Protein AF-A0A453EXL8-F1 (afdb_monomer_lite)

InterPro domains:
  IPR012337 Ribonuclease H-like superfamily [SSF53098] (1-43)
  IPR036397 Ribonuclease H superfamily [G3DSA:3.30.420.10] (1-44)

Organism: Aegilops tauschii subsp. strangulata (NCBI:txid200361)

Structure (mmCIF, N/CA/C/O backbone):
data_AF-A0A453EXL8-F1
#
_entry.id   AF-A0A453EXL8-F1
#
loop_
_atom_site.group_PDB
_atom_site.id
_atom_site.type_symbol
_atom_site.label_atom_id
_atom_site.label_alt_id
_atom_site.label_comp_id
_atom_site.label_asym_id
_atom_site.label_entity_id
_atom_site.label_seq_id
_atom_site.pdbx_PDB_ins_code
_atom_site.Cartn_x
_atom_site.Cartn_y
_atom_site.Cartn_z
_atom_site.occupancy
_atom_site.B_iso_or_equiv
_atom_site.auth_seq_id
_atom_site.auth_comp_id
_atom_site.auth_asym_id
_atom_site.auth_atom_id
_atom_site.pdbx_PDB_model_num
ATOM 1 N N . ILE A 1 1 ? -3.129 -2.169 -3.201 1.00 86.00 1 ILE A N 1
ATOM 2 C CA . ILE A 1 1 ? -4.152 -1.588 -2.291 1.00 86.00 1 ILE A CA 1
ATOM 3 C C . ILE A 1 1 ? -5.327 -2.550 -2.235 1.00 86.00 1 ILE A C 1
ATOM 5 O O . ILE A 1 1 ? -5.708 -3.055 -3.283 1.00 86.00 1 ILE A O 1
ATOM 9 N N . ALA A 1 2 ? -5.869 -2.839 -1.055 1.00 88.94 2 ALA A N 1
ATOM 10 C CA . ALA A 1 2 ? -6.995 -3.756 -0.909 1.00 88.94 2 ALA A CA 1
ATOM 11 C C . ALA A 1 2 ? -8.162 -3.074 -0.187 1.00 88.94 2 ALA A C 1
ATOM 13 O O . ALA A 1 2 ? -7.960 -2.373 0.803 1.00 88.94 2 ALA A O 1
ATOM 14 N N . PHE A 1 3 ? -9.360 -3.315 -0.702 1.00 86.56 3 PHE A N 1
ATOM 15 C CA . PHE A 1 3 ? -10.655 -2.984 -0.122 1.00 86.56 3 PHE A CA 1
ATOM 16 C C . PHE A 1 3 ? -11.406 -4.294 0.170 1.00 86.56 3 PHE A C 1
ATOM 18 O O . PHE A 1 3 ? -10.993 -5.348 -0.320 1.00 86.56 3 PHE A O 1
ATOM 25 N N . PRO A 1 4 ? -12.490 -4.272 0.965 1.00 90.75 4 PRO A N 1
ATOM 26 C CA . PRO A 1 4 ? -13.221 -5.492 1.321 1.00 90.75 4 PRO A CA 1
ATOM 27 C C . PRO A 1 4 ? -13.711 -6.323 0.124 1.00 90.75 4 PRO A C 1
A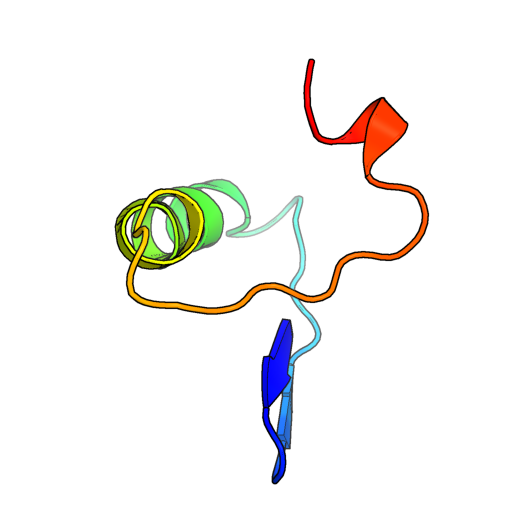TOM 29 O O . PRO A 1 4 ? -13.871 -7.533 0.242 1.00 90.75 4 PRO A O 1
ATOM 32 N N . ASP A 1 5 ? -13.945 -5.679 -1.016 1.00 94.50 5 ASP A N 1
ATOM 33 C CA . ASP A 1 5 ? -14.518 -6.241 -2.238 1.00 94.50 5 ASP A CA 1
ATOM 34 C C . ASP A 1 5 ? -13.525 -6.338 -3.409 1.00 94.50 5 ASP A C 1
ATOM 36 O O . ASP A 1 5 ? -13.826 -6.991 -4.409 1.00 94.50 5 ASP A O 1
ATOM 40 N N . ALA A 1 6 ? -12.344 -5.719 -3.306 1.00 92.50 6 ALA A N 1
ATOM 41 C CA . ALA A 1 6 ? -11.411 -5.618 -4.424 1.00 92.50 6 ALA A CA 1
ATOM 42 C C . ALA A 1 6 ? -9.942 -5.512 -3.999 1.00 92.50 6 ALA A C 1
ATOM 44 O O . ALA A 1 6 ? -9.589 -4.866 -3.012 1.00 92.50 6 ALA A O 1
ATOM 45 N N . VAL A 1 7 ? -9.055 -6.088 -4.815 1.00 91.31 7 VAL A N 1
ATOM 46 C CA . VAL A 1 7 ? -7.600 -5.956 -4.672 1.00 91.31 7 VAL A CA 1
ATOM 47 C C . VAL A 1 7 ? -7.024 -5.332 -5.937 1.00 91.31 7 VAL A C 1
ATOM 49 O O . VAL A 1 7 ? -7.214 -5.839 -7.038 1.00 91.31 7 VAL A O 1
ATOM 52 N N . TYR A 1 8 ? -6.283 -4.244 -5.755 1.00 86.19 8 TYR A N 1
ATOM 53 C CA . TYR A 1 8 ? -5.616 -3.493 -6.810 1.00 86.19 8 TYR A CA 1
ATOM 54 C C . TYR A 1 8 ? -4.106 -3.710 -6.719 1.00 86.19 8 TYR A C 1
ATOM 56 O O . TYR A 1 8 ? -3.478 -3.351 -5.711 1.00 86.19 8 TYR A O 1
ATOM 64 N N . LEU A 1 9 ? -3.528 -4.277 -7.777 1.00 85.81 9 LEU A N 1
ATOM 65 C CA . LEU A 1 9 ? -2.084 -4.302 -7.998 1.00 85.81 9 LEU A CA 1
ATOM 66 C C . LEU A 1 9 ? -1.692 -3.013 -8.711 1.00 85.81 9 LEU A C 1
ATOM 68 O O . LEU A 1 9 ? -2.345 -2.621 -9.675 1.00 85.81 9 LEU A O 1
ATOM 72 N N . VAL A 1 10 ? -0.652 -2.353 -8.216 1.00 81.81 10 VAL A N 1
ATOM 73 C CA . VAL A 1 10 ? -0.177 -1.094 -8.784 1.00 81.81 10 VAL A CA 1
ATOM 74 C C . VAL A 1 10 ? 1.293 -1.231 -9.126 1.00 81.81 10 VAL A C 1
ATOM 76 O O . VAL A 1 10 ? 2.071 -1.715 -8.302 1.00 81.81 10 VAL A O 1
ATOM 79 N N . ASP A 1 11 ? 1.655 -0.786 -10.325 1.00 84.50 11 ASP A N 1
ATOM 80 C CA . 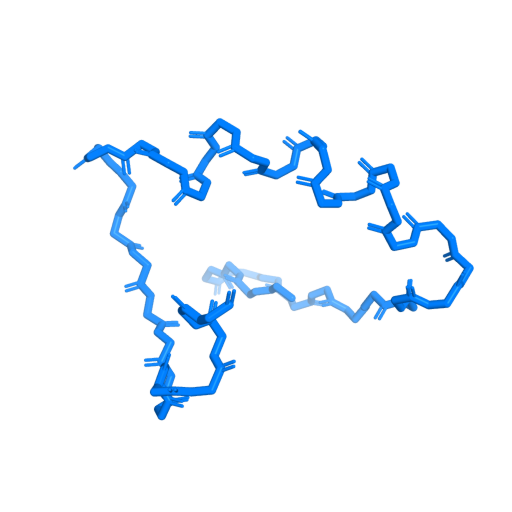ASP A 1 11 ? 3.045 -0.605 -10.713 1.00 84.50 11 ASP A CA 1
ATOM 81 C C . ASP A 1 11 ? 3.584 0.684 -10.074 1.00 84.50 11 ASP A C 1
ATOM 83 O O . ASP A 1 11 ? 3.115 1.791 -10.338 1.00 84.50 11 ASP A O 1
ATOM 87 N N . ALA A 1 12 ? 4.544 0.537 -9.163 1.00 79.56 12 ALA A N 1
ATOM 88 C CA . ALA A 1 12 ? 5.154 1.671 -8.476 1.00 79.56 12 ALA A CA 1
ATOM 89 C C . ALA A 1 12 ? 6.204 2.404 -9.337 1.00 79.56 12 ALA A C 1
ATOM 91 O O . ALA A 1 12 ? 6.624 3.503 -8.977 1.00 79.56 12 ALA A O 1
ATOM 92 N N . ILE A 1 13 ? 6.634 1.810 -10.453 1.00 83.62 13 ILE A N 1
ATOM 93 C CA . ILE A 1 13 ? 7.618 2.368 -11.384 1.00 83.62 13 ILE A CA 1
ATOM 94 C C . ILE A 1 13 ? 6.893 3.200 -12.442 1.00 83.62 13 ILE A C 1
ATOM 96 O O . ILE A 1 13 ? 7.234 4.363 -12.660 1.00 83.62 13 ILE A O 1
ATOM 100 N N . GLU A 1 14 ? 5.856 2.634 -13.054 1.00 83.75 14 GLU A N 1
ATOM 101 C CA . GLU A 1 14 ? 5.040 3.316 -14.056 1.00 83.75 14 GLU A CA 1
ATOM 102 C C . GLU A 1 14 ? 3.731 3.816 -13.423 1.00 83.75 14 GLU A C 1
ATOM 104 O O . GLU A 1 14 ? 2.816 3.051 -13.143 1.00 83.75 14 GLU A O 1
ATOM 109 N N . GLY A 1 15 ? 3.648 5.122 -13.140 1.00 75.81 15 GLY A N 1
ATOM 110 C CA . GLY A 1 15 ? 2.460 5.742 -12.527 1.00 75.81 15 GLY A CA 1
ATOM 111 C C . GLY A 1 15 ? 2.432 5.734 -10.992 1.00 75.81 15 GLY A C 1
ATOM 112 O O . GLY A 1 15 ? 1.557 6.358 -10.389 1.00 75.81 15 GLY A O 1
ATOM 113 N N . GLY A 1 16 ? 3.428 5.128 -10.336 1.00 79.12 16 GLY A N 1
ATOM 114 C CA . GLY A 1 16 ? 3.521 5.087 -8.873 1.00 79.12 16 GLY A CA 1
ATOM 115 C C . GLY A 1 16 ? 3.502 6.464 -8.209 1.00 79.12 16 GLY A C 1
ATOM 116 O O . GLY A 1 16 ? 2.833 6.645 -7.196 1.00 79.12 16 GLY A O 1
ATOM 117 N N . LYS A 1 17 ?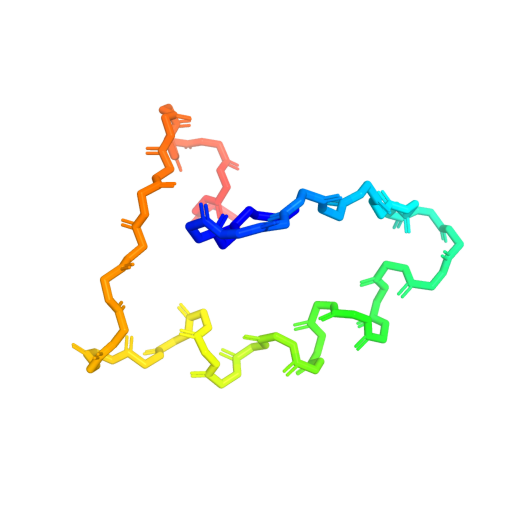 4.157 7.471 -8.803 1.00 83.62 17 LYS A N 1
ATOM 118 C CA . LYS A 1 17 ? 4.163 8.842 -8.262 1.00 83.62 17 LYS A CA 1
ATOM 119 C C . LYS A 1 17 ? 2.768 9.470 -8.249 1.00 83.62 17 LYS A C 1
ATOM 121 O O . LYS A 1 17 ? 2.375 10.058 -7.246 1.00 83.62 17 LYS A O 1
ATOM 126 N N . GLU A 1 18 ? 2.026 9.344 -9.346 1.00 86.31 18 GLU A N 1
ATOM 127 C CA . GLU A 1 18 ? 0.666 9.884 -9.447 1.00 86.31 18 GLU A CA 1
ATOM 128 C C . GLU A 1 18 ? -0.274 9.175 -8.473 1.00 86.31 18 GLU A C 1
ATOM 130 O O . GLU A 1 18 ? -1.078 9.823 -7.804 1.00 86.31 18 GLU A O 1
ATOM 135 N N . LEU A 1 19 ? -0.123 7.857 -8.323 1.00 83.88 19 LEU A N 1
ATOM 136 C CA . LEU A 1 19 ? -0.917 7.082 -7.381 1.00 83.88 19 LEU A CA 1
ATOM 137 C C . LEU A 1 19 ? -0.589 7.417 -5.920 1.00 83.88 19 LEU A C 1
ATOM 139 O O . LEU A 1 19 ? -1.506 7.526 -5.108 1.00 83.88 19 LEU A O 1
ATOM 143 N N . VAL A 1 20 ? 0.688 7.604 -5.577 1.00 83.12 20 VAL A N 1
ATOM 144 C CA . VAL A 1 20 ? 1.105 8.017 -4.229 1.00 83.12 20 VAL A CA 1
ATOM 145 C C . VAL A 1 20 ? 0.525 9.388 -3.893 1.00 83.12 20 VAL A C 1
ATOM 147 O O . VAL A 1 20 ? -0.080 9.529 -2.834 1.00 83.12 20 VAL A O 1
ATOM 150 N N . GLU A 1 21 ? 0.617 10.369 -4.795 1.00 87.19 21 GLU A N 1
ATOM 151 C CA . GLU A 1 21 ? 0.021 11.697 -4.587 1.00 87.19 21 GLU A CA 1
ATOM 152 C C . GLU A 1 21 ? -1.512 11.632 -4.481 1.00 87.19 21 GLU A C 1
ATOM 154 O O . GLU A 1 21 ? -2.096 12.256 -3.596 1.00 87.19 21 GLU A O 1
ATOM 159 N N . ALA A 1 22 ? -2.177 10.822 -5.310 1.00 86.75 22 ALA A N 1
ATOM 160 C CA . ALA A 1 22 ? -3.627 10.635 -5.238 1.00 86.75 22 ALA A CA 1
ATOM 161 C C . ALA A 1 22 ? -4.068 9.940 -3.937 1.00 86.75 22 ALA A C 1
ATOM 163 O O . ALA A 1 22 ? -5.114 10.267 -3.375 1.00 86.75 22 ALA A O 1
ATOM 164 N N . CYS A 1 23 ? -3.268 8.996 -3.435 1.00 86.19 23 CYS A N 1
ATOM 165 C CA . CYS A 1 23 ? -3.543 8.287 -2.188 1.00 86.19 23 CYS A CA 1
ATOM 166 C C . CYS A 1 23 ? -3.104 9.072 -0.947 1.00 86.19 23 CYS A C 1
ATOM 168 O O . CYS A 1 23 ? -3.568 8.754 0.147 1.00 86.19 23 CYS A O 1
ATOM 170 N N . LYS A 1 24 ? -2.253 10.095 -1.082 1.00 87.88 24 LYS A N 1
ATOM 171 C CA . LYS A 1 24 ? -1.670 10.856 0.031 1.00 87.88 24 LYS A CA 1
ATOM 172 C C . LYS A 1 24 ? -2.701 11.387 1.035 1.00 87.88 24 LYS A C 1
ATOM 174 O O . LYS A 1 24 ? -2.519 11.135 2.225 1.00 87.88 24 LYS A O 1
ATOM 179 N N . PRO A 1 25 ? -3.837 11.989 0.626 1.00 90.56 25 PRO A N 1
ATOM 180 C CA . PRO A 1 25 ? -4.857 12.432 1.577 1.00 90.56 25 PRO A CA 1
ATOM 181 C C . PRO A 1 25 ? -5.430 11.274 2.397 1.00 90.56 25 PRO A C 1
ATOM 183 O O . PRO A 1 25 ? -5.653 11.403 3.599 1.00 90.56 25 PRO A O 1
ATOM 186 N N . ALA A 1 26 ? -5.638 10.115 1.768 1.00 87.50 26 ALA A N 1
ATOM 187 C CA . ALA A 1 26 ? -6.086 8.921 2.469 1.00 87.50 26 ALA A CA 1
ATOM 188 C C . ALA A 1 26 ? -4.983 8.386 3.393 1.00 87.50 26 ALA A C 1
ATOM 190 O O . ALA A 1 26 ? -5.280 8.071 4.541 1.00 87.50 26 ALA A O 1
ATOM 191 N N . LEU A 1 27 ? -3.724 8.354 2.934 1.00 85.19 27 LEU A N 1
ATOM 192 C CA . LEU A 1 27 ? -2.522 7.909 3.658 1.00 85.19 27 LEU A CA 1
ATOM 193 C C . LEU A 1 27 ? -2.122 8.806 4.838 1.00 85.19 27 LEU A C 1
ATOM 195 O O . LEU A 1 27 ? -1.551 8.297 5.798 1.00 85.19 27 LEU A O 1
ATOM 199 N N . GLU A 1 28 ? -2.531 10.070 4.860 1.00 89.19 28 GLU A N 1
ATOM 200 C CA . GLU A 1 28 ? -2.294 11.004 5.974 1.00 89.19 28 GLU A CA 1
ATOM 201 C C . GLU A 1 28 ? -3.543 11.227 6.847 1.00 89.19 28 GLU A C 1
ATOM 203 O O . GLU A 1 28 ? -3.447 11.715 7.970 1.00 89.19 28 GLU A O 1
ATOM 208 N N . SER A 1 29 ? -4.731 10.828 6.377 1.00 90.75 29 SER A N 1
ATOM 209 C CA . SER A 1 29 ? -5.973 10.981 7.141 1.00 90.75 29 SER A CA 1
ATOM 210 C C . SER A 1 29 ? -5.993 10.135 8.418 1.00 90.75 29 SER A C 1
ATOM 212 O O . SER A 1 29 ? -5.747 8.926 8.385 1.00 90.75 29 SER A O 1
ATOM 214 N N . ASN A 1 30 ? -6.401 10.769 9.521 1.00 91.19 30 ASN A N 1
ATOM 215 C CA . ASN A 1 30 ? -6.689 10.123 10.807 1.00 91.19 30 ASN A CA 1
ATOM 216 C C . ASN A 1 30 ? -8.050 9.403 10.833 1.00 91.19 30 ASN A C 1
ATOM 218 O O . ASN A 1 30 ? -8.326 8.644 11.756 1.00 91.19 30 ASN A O 1
ATOM 222 N N . HIS A 1 31 ? -8.907 9.641 9.836 1.00 90.19 3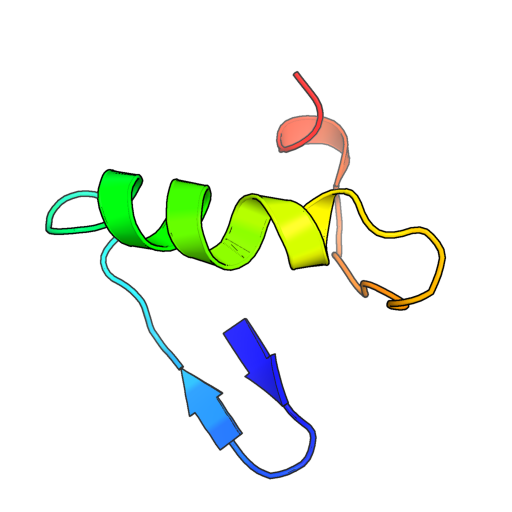1 HIS A N 1
ATOM 223 C CA . HIS A 1 31 ? -10.245 9.044 9.744 1.00 90.19 31 HIS A CA 1
ATOM 224 C C . HIS A 1 31 ? -10.258 7.736 8.939 1.00 90.19 31 HIS A C 1
ATOM 226 O O . HIS A 1 31 ? -11.293 7.084 8.841 1.00 90.19 31 HIS A O 1
ATOM 232 N N . VAL A 1 32 ? -9.121 7.359 8.344 1.00 87.62 32 VAL A N 1
ATOM 233 C CA . VAL A 1 32 ? -8.965 6.133 7.555 1.00 87.62 32 VAL A CA 1
ATOM 234 C C . VAL A 1 32 ? -8.029 5.187 8.299 1.00 87.62 32 VAL A C 1
ATOM 236 O O . VAL A 1 32 ? -6.832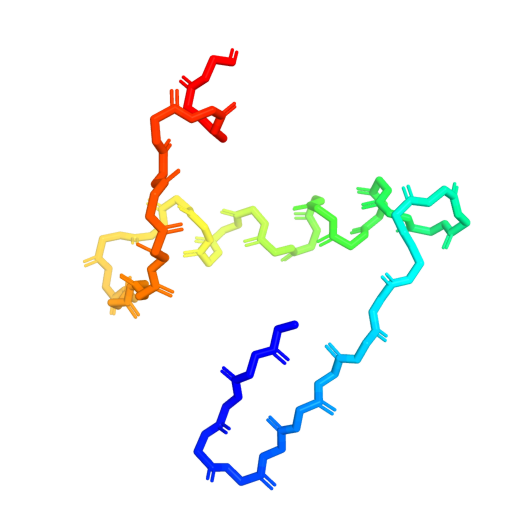 5.452 8.421 1.00 87.62 32 VAL A O 1
ATOM 239 N N . THR A 1 33 ? -8.564 4.063 8.777 1.00 86.38 33 THR A N 1
ATOM 240 C CA . THR A 1 33 ? -7.756 2.998 9.382 1.00 86.38 33 THR A CA 1
ATOM 241 C C . THR A 1 33 ? -6.976 2.268 8.296 1.00 86.38 33 THR A C 1
ATOM 243 O O . THR A 1 33 ? -7.560 1.632 7.420 1.00 86.38 33 THR A O 1
ATOM 246 N N . LYS A 1 34 ? -5.647 2.346 8.364 1.00 86.25 34 LYS A N 1
ATOM 247 C CA . LYS A 1 34 ? -4.744 1.616 7.469 1.00 86.25 34 LYS A CA 1
ATOM 248 C C . LYS A 1 34 ? -4.228 0.382 8.176 1.00 86.25 34 LYS A C 1
ATOM 250 O O . LYS A 1 34 ? -3.797 0.459 9.323 1.00 86.25 34 LYS A O 1
ATOM 255 N N . V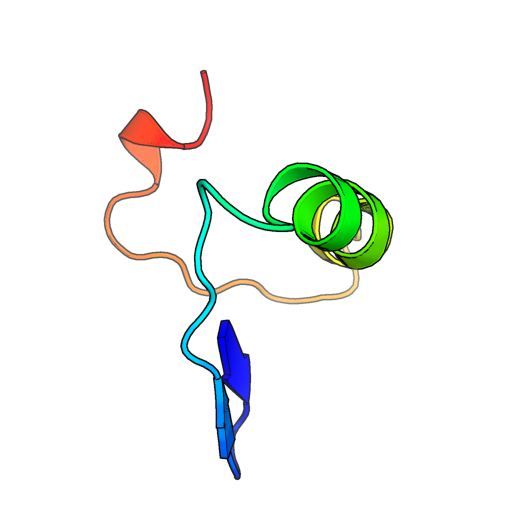AL A 1 35 ? -4.236 -0.736 7.466 1.00 85.44 35 VAL A N 1
ATOM 256 C CA . VAL A 1 35 ? -3.618 -1.979 7.921 1.00 85.44 35 VAL A CA 1
ATOM 257 C C . VAL A 1 35 ? -2.412 -2.230 7.030 1.00 85.44 35 VAL A C 1
ATOM 259 O O . VAL A 1 35 ? -2.562 -2.496 5.840 1.00 85.44 35 VAL A O 1
ATOM 262 N N . ILE A 1 36 ? -1.220 -2.098 7.606 1.00 82.94 36 ILE A N 1
ATOM 263 C CA . ILE A 1 36 ? 0.058 -2.329 6.932 1.00 82.94 36 ILE A CA 1
ATOM 264 C C . ILE A 1 36 ? 0.841 -3.300 7.808 1.00 82.94 36 ILE A C 1
ATOM 266 O O . ILE A 1 36 ? 1.035 -3.052 8.999 1.00 82.94 36 ILE A O 1
ATOM 270 N N . HIS A 1 37 ? 1.259 -4.422 7.236 1.00 82.25 37 HIS A N 1
ATOM 271 C CA . HIS A 1 37 ? 2.104 -5.381 7.935 1.00 82.25 37 HIS A CA 1
ATOM 272 C C . HIS A 1 37 ? 3.574 -4.972 7.756 1.00 82.25 37 HIS A C 1
ATOM 274 O O . HIS A 1 37 ? 3.982 -4.689 6.635 1.00 82.25 37 HIS A O 1
ATOM 280 N N . ASP A 1 38 ? 4.347 -4.905 8.847 1.00 77.31 38 ASP A N 1
ATOM 281 C CA . ASP A 1 38 ? 5.761 -4.483 8.860 1.00 77.31 38 ASP A CA 1
ATOM 282 C C . ASP A 1 38 ? 6.046 -3.053 8.341 1.00 77.31 38 ASP A C 1
ATOM 284 O O . ASP A 1 38 ? 7.005 -2.815 7.608 1.00 77.31 38 ASP A O 1
ATOM 288 N N . CYS A 1 39 ? 5.287 -2.048 8.805 1.00 65.62 39 CYS A N 1
ATOM 289 C CA . CYS A 1 39 ? 5.413 -0.644 8.356 1.00 65.62 39 CYS A CA 1
ATOM 290 C C . CYS A 1 39 ? 6.752 0.057 8.681 1.00 65.62 39 CYS A C 1
ATOM 292 O O . CYS A 1 39 ? 6.939 1.225 8.339 1.00 65.62 39 CYS A O 1
ATOM 294 N N . LYS A 1 40 ? 7.696 -0.622 9.347 1.00 64.94 40 LYS A N 1
ATOM 295 C CA . LYS A 1 40 ? 8.975 -0.044 9.793 1.00 64.94 40 LYS A CA 1
ATOM 296 C C . LYS A 1 40 ? 9.876 0.429 8.643 1.00 64.94 40 LYS A C 1
ATOM 298 O O . LYS A 1 40 ? 10.780 1.207 8.902 1.00 64.94 40 LYS A O 1
ATOM 303 N N . ARG A 1 41 ? 9.650 -0.046 7.411 1.00 59.22 41 ARG A N 1
ATOM 304 C CA . ARG A 1 41 ? 10.382 0.371 6.198 1.00 59.22 41 ARG A CA 1
ATOM 305 C C . ARG A 1 41 ? 9.677 1.453 5.373 1.00 59.22 41 ARG A C 1
ATOM 307 O O . ARG A 1 41 ? 10.356 2.143 4.633 1.00 59.22 41 ARG A O 1
ATOM 314 N N . ASP A 1 42 ? 8.362 1.610 5.521 1.00 57.62 42 ASP A N 1
ATOM 315 C CA . ASP A 1 42 ? 7.549 2.556 4.732 1.00 57.62 42 ASP A CA 1
ATOM 316 C C . ASP A 1 42 ? 7.372 3.922 5.432 1.00 57.62 42 ASP A C 1
ATOM 318 O O . ASP A 1 42 ? 6.589 4.755 4.983 1.00 57.62 42 ASP A O 1
ATOM 322 N N . SER A 1 43 ? 8.043 4.127 6.574 1.00 57.66 43 SER A N 1
ATOM 323 C CA . SER A 1 43 ? 7.914 5.321 7.432 1.00 57.66 43 SER A CA 1
ATOM 324 C C . SER A 1 43 ? 9.160 6.226 7.437 1.00 57.66 43 SER A C 1
ATOM 326 O O . SER A 1 43 ? 9.160 7.226 8.155 1.00 57.66 43 SER A O 1
ATOM 328 N N . GLU A 1 44 ? 10.213 5.855 6.698 1.00 46.91 44 GLU A N 1
ATOM 329 C CA . GLU A 1 44 ? 11.402 6.684 6.410 1.00 46.91 44 GLU A CA 1
ATOM 330 C C . GLU A 1 44 ? 11.255 7.360 5.043 1.00 46.91 44 GLU A C 1
ATOM 332 O O . GLU A 1 44 ? 11.654 8.542 4.936 1.00 46.91 44 GLU A O 1
#

Secondary structure (DSSP, 8-state):
-EETTEE----SSSSHHHHHHHHHHHHH-TTS----TTGGGS--

Sequence (44 aa):
IAFPDAVYLVDAIEGGKELVEACKPALESNHVTKVIHDCKRDSE

Radius of gyration: 11.39 Å; chains: 1; bounding box: 26×19×25 Å

Foldseek 3Di:
DDDPVDDDDDDCVPCVVVVCVVCVCVVPDPVHDDDDDPCVVVPD

pLDDT: mean 82.28, std 10.37, range [46.91, 94.5]